Protein AF-A0AAU8HNC9-F1 (afdb_monomer)

Secondary structure (DSSP, 8-state):
--S----------SS---HHHHHHHHHHHHHTTTTTT-----S---

Sequence (46 aa):
TANVSVVDLTCRIEKSATYEDIKAVIKEAANGELKGILSYTEDEIV

Structure (mmCIF, N/CA/C/O backbone):
data_AF-A0AAU8HNC9-F1
#
_entry.id   AF-A0AAU8HNC9-F1
#
loop_
_atom_site.group_PDB
_atom_site.id
_atom_site.type_symbol
_atom_site.label_atom_id
_atom_site.label_alt_id
_atom_site.label_comp_id
_atom_site.label_asym_id
_atom_site.label_entity_id
_atom_site.label_seq_id
_atom_site.pdbx_PDB_ins_code
_atom_site.Cartn_x
_atom_site.Cartn_y
_atom_site.Cartn_z
_atom_site.occupancy
_atom_site.B_iso_or_equiv
_atom_site.auth_seq_id
_atom_site.auth_comp_id
_atom_site.auth_asym_id
_atom_site.auth_atom_id
_atom_site.pdbx_PDB_model_num
ATOM 1 N N . THR A 1 1 ? 9.570 10.482 -23.467 1.00 53.56 1 THR A N 1
ATOM 2 C CA . THR A 1 1 ? 9.346 9.513 -22.372 1.00 53.56 1 THR A CA 1
ATOM 3 C C . THR A 1 1 ? 7.958 8.935 -22.552 1.00 53.56 1 THR A C 1
ATOM 5 O O . THR A 1 1 ? 6.996 9.648 -22.337 1.00 53.56 1 THR A O 1
ATOM 8 N N . ALA A 1 2 ? 7.838 7.724 -23.107 1.00 64.75 2 ALA A N 1
ATOM 9 C CA . ALA A 1 2 ? 6.579 7.280 -23.727 1.00 64.75 2 ALA A CA 1
ATOM 10 C C . ALA A 1 2 ? 5.831 6.135 -23.015 1.00 64.75 2 ALA A C 1
ATOM 12 O O . ALA A 1 2 ? 4.762 5.785 -23.488 1.00 64.75 2 ALA A O 1
ATOM 13 N N . ASN A 1 3 ? 6.332 5.557 -21.911 1.00 74.81 3 ASN A N 1
ATOM 14 C CA . ASN A 1 3 ? 5.763 4.304 -21.372 1.00 74.81 3 ASN A CA 1
ATOM 15 C C . ASN A 1 3 ? 5.578 4.254 -19.839 1.00 74.81 3 A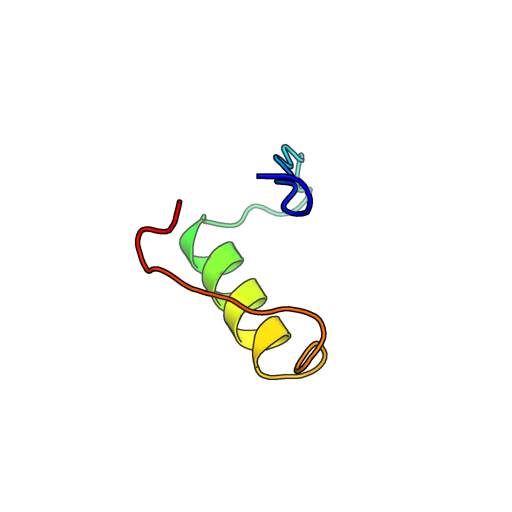SN A C 1
ATOM 17 O O . ASN A 1 3 ? 5.584 3.167 -19.271 1.00 74.81 3 ASN A O 1
ATOM 21 N N . VAL A 1 4 ? 5.423 5.390 -19.152 1.00 82.38 4 VAL A N 1
ATOM 22 C CA . VAL A 1 4 ? 5.107 5.402 -17.708 1.00 82.38 4 VAL A CA 1
ATOM 23 C C . VAL A 1 4 ? 3.835 6.212 -17.486 1.00 82.38 4 VAL A C 1
ATOM 25 O O . VAL A 1 4 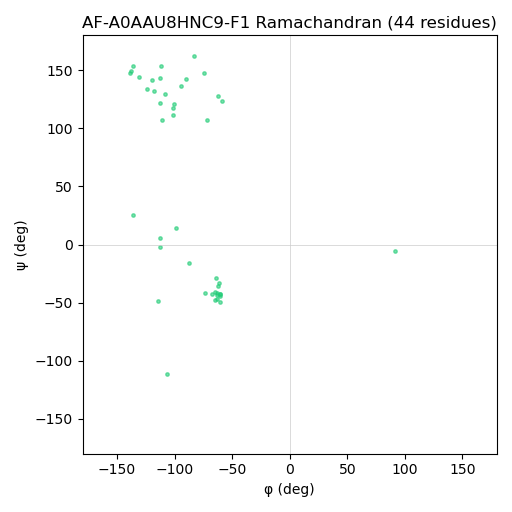? 3.660 7.275 -18.077 1.00 82.38 4 VAL A O 1
ATOM 28 N N . SER A 1 5 ? 2.916 5.681 -16.684 1.00 85.94 5 SER A N 1
ATOM 29 C CA . SER A 1 5 ? 1.648 6.319 -16.321 1.00 85.94 5 SER A CA 1
ATOM 30 C C . SER A 1 5 ? 1.473 6.256 -14.809 1.00 85.94 5 SER A C 1
ATOM 32 O O . SER A 1 5 ? 1.870 5.273 -14.187 1.00 85.94 5 SER A O 1
ATOM 34 N N . VAL A 1 6 ? 0.890 7.303 -14.229 1.00 87.44 6 VAL A N 1
ATOM 35 C CA . VAL A 1 6 ? 0.655 7.433 -12.786 1.00 87.44 6 VAL A CA 1
ATOM 36 C C . VAL A 1 6 ? -0.841 7.388 -12.498 1.00 87.44 6 VAL A C 1
ATOM 38 O O . VAL A 1 6 ? -1.642 7.902 -13.280 1.00 87.44 6 VAL A O 1
ATOM 41 N N . VAL A 1 7 ? -1.215 6.763 -11.382 1.00 88.94 7 VAL A N 1
ATOM 42 C CA . VAL A 1 7 ? -2.599 6.710 -10.902 1.00 88.94 7 VAL A CA 1
ATOM 43 C C . VAL A 1 7 ? -2.700 7.502 -9.605 1.00 88.94 7 VAL A C 1
ATOM 45 O O . VAL A 1 7 ? -2.025 7.173 -8.634 1.00 88.94 7 VAL A O 1
ATOM 48 N N . ASP A 1 8 ? -3.571 8.511 -9.594 1.00 92.81 8 ASP A N 1
ATOM 49 C CA . ASP A 1 8 ? -3.991 9.223 -8.385 1.00 92.81 8 ASP A CA 1
ATOM 50 C C . ASP A 1 8 ? -5.373 8.711 -7.951 1.00 92.81 8 ASP A C 1
ATOM 52 O O . ASP A 1 8 ? -6.370 8.897 -8.655 1.00 92.81 8 ASP A O 1
ATOM 56 N N . LEU A 1 9 ? -5.428 8.002 -6.819 1.00 89.69 9 LEU A N 1
ATOM 57 C CA . LEU A 1 9 ? -6.645 7.384 -6.294 1.00 89.69 9 LEU A CA 1
ATOM 58 C C . LEU A 1 9 ? -7.096 8.087 -5.013 1.00 89.69 9 LEU A C 1
ATOM 60 O O . LEU A 1 9 ? -6.559 7.855 -3.933 1.00 89.69 9 LEU A O 1
ATOM 64 N N . THR A 1 10 ? -8.176 8.857 -5.120 1.00 92.94 10 THR A N 1
ATOM 65 C CA . THR A 1 10 ? -8.906 9.386 -3.963 1.00 92.94 10 THR A CA 1
ATOM 66 C C . THR A 1 10 ? -10.148 8.533 -3.711 1.00 92.94 10 THR A C 1
ATOM 68 O O . THR A 1 10 ? -11.016 8.422 -4.576 1.00 92.94 10 THR A O 1
ATOM 71 N N . CYS A 1 11 ? -10.262 7.932 -2.524 1.00 91.44 11 CYS A N 1
ATOM 72 C CA . CYS A 1 11 ? -11.407 7.097 -2.160 1.00 91.44 11 CYS A CA 1
ATOM 73 C C . CYS A 1 11 ? -11.908 7.390 -0.742 1.00 91.44 11 CYS A C 1
ATOM 75 O O . CYS A 1 11 ? -11.167 7.854 0.123 1.00 91.44 11 CYS A O 1
ATOM 77 N N . ARG A 1 12 ? -13.196 7.119 -0.505 1.00 94.00 12 ARG A N 1
ATOM 78 C CA . ARG A 1 12 ? -13.810 7.205 0.821 1.00 94.00 12 ARG A CA 1
ATOM 79 C C . ARG A 1 12 ? -13.929 5.802 1.399 1.00 94.00 12 ARG A C 1
ATOM 81 O O . ARG A 1 12 ? -14.643 4.971 0.846 1.00 94.00 12 ARG A O 1
ATOM 88 N N . ILE A 1 13 ? -13.249 5.567 2.513 1.00 93.50 13 ILE A N 1
ATOM 89 C CA . ILE A 1 13 ? -13.286 4.291 3.228 1.00 93.50 13 ILE A CA 1
ATOM 90 C C . ILE A 1 13 ? -14.412 4.278 4.267 1.00 93.50 13 ILE A C 1
ATOM 92 O O . ILE A 1 13 ? -14.706 5.296 4.894 1.00 93.50 13 ILE A O 1
ATOM 96 N N . GLU A 1 14 ? -15.060 3.123 4.424 1.00 94.88 14 GLU A N 1
ATOM 97 C CA . GLU A 1 14 ? -16.131 2.923 5.410 1.00 94.88 14 GLU A CA 1
ATOM 98 C C . GLU A 1 14 ? -15.575 2.843 6.838 1.00 94.88 14 GLU A C 1
ATOM 100 O O . GLU A 1 14 ? -16.132 3.428 7.765 1.00 94.88 14 GLU A O 1
ATOM 105 N N . LYS A 1 15 ? -14.447 2.142 7.009 1.00 92.75 15 LYS A N 1
ATOM 106 C CA . LYS A 1 15 ? -13.750 2.002 8.291 1.00 92.75 15 LYS A CA 1
ATOM 107 C C . LYS A 1 15 ? -12.665 3.064 8.405 1.00 92.75 15 LYS A C 1
ATOM 109 O O . LYS A 1 15 ? -11.918 3.277 7.456 1.00 92.75 15 LYS A O 1
ATOM 114 N N . SER A 1 16 ? -12.553 3.694 9.571 1.00 91.56 16 SER A N 1
ATOM 115 C CA . SER A 1 16 ? -11.453 4.614 9.866 1.00 91.56 16 SER A CA 1
ATOM 116 C C . SER A 1 16 ? -10.120 3.869 9.831 1.00 91.56 16 SER A C 1
ATOM 118 O O . SER A 1 16 ? -9.970 2.862 10.522 1.00 91.56 16 SER A O 1
ATOM 120 N N . ALA A 1 17 ? -9.161 4.387 9.075 1.00 92.56 17 ALA A N 1
ATOM 121 C CA . ALA A 1 17 ? -7.789 3.901 9.044 1.00 92.56 17 ALA A CA 1
ATOM 122 C C . ALA A 1 17 ? -6.839 5.098 9.008 1.00 92.56 17 ALA A C 1
ATOM 124 O O . ALA A 1 17 ? -7.178 6.144 8.445 1.00 92.56 17 ALA A O 1
ATOM 125 N N . THR A 1 18 ? -5.662 4.954 9.611 1.00 93.38 18 THR A N 1
ATOM 126 C CA . THR A 1 18 ? -4.606 5.957 9.476 1.00 93.38 18 THR A CA 1
ATOM 127 C C . THR A 1 18 ? -3.829 5.736 8.181 1.00 93.38 18 THR A C 1
ATOM 129 O O . THR A 1 18 ? -3.8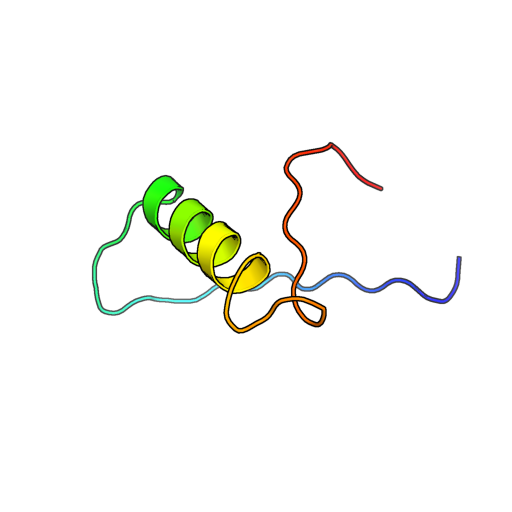68 4.664 7.574 1.00 93.38 18 THR A O 1
ATOM 132 N N . TYR A 1 19 ? -3.091 6.755 7.744 1.00 90.06 19 TYR A N 1
ATOM 133 C CA . TYR A 1 19 ? -2.224 6.621 6.575 1.00 90.06 19 TYR A CA 1
ATOM 134 C C . TYR A 1 19 ? -1.129 5.562 6.784 1.00 90.06 19 TYR A C 1
ATOM 136 O O . TYR A 1 19 ? -0.750 4.866 5.845 1.00 90.06 19 TYR A O 1
ATOM 144 N N . GLU A 1 20 ? -0.640 5.408 8.015 1.00 91.75 20 GLU A N 1
ATOM 145 C CA . GLU A 1 20 ? 0.362 4.397 8.360 1.00 91.75 20 GLU A CA 1
ATOM 146 C C . GLU A 1 20 ? -0.202 2.981 8.244 1.00 91.75 20 GLU A C 1
ATOM 148 O O . GLU A 1 20 ? 0.448 2.131 7.635 1.00 91.75 20 GLU A O 1
ATOM 153 N N . ASP A 1 21 ? -1.434 2.758 8.714 1.00 92.38 21 ASP A N 1
ATOM 154 C CA . ASP A 1 21 ? -2.116 1.466 8.579 1.00 92.38 21 ASP A CA 1
ATOM 155 C C . ASP A 1 21 ? -2.299 1.090 7.103 1.00 92.38 21 ASP A C 1
ATOM 157 O O . ASP A 1 21 ? -2.022 -0.039 6.698 1.00 92.38 21 ASP A O 1
ATOM 161 N N . ILE A 1 22 ? -2.720 2.052 6.273 1.00 91.25 22 ILE A N 1
ATOM 162 C CA . ILE A 1 22 ? -2.921 1.833 4.834 1.00 91.25 22 ILE A CA 1
ATOM 163 C C . ILE A 1 22 ? -1.592 1.469 4.160 1.00 91.25 22 ILE A C 1
ATOM 165 O O . ILE A 1 22 ? -1.529 0.487 3.420 1.00 91.25 22 ILE A O 1
ATOM 169 N N . LYS A 1 23 ? -0.515 2.214 4.440 1.00 91.75 23 LYS A N 1
ATOM 170 C CA . LYS A 1 23 ? 0.822 1.912 3.906 1.00 91.75 23 LYS A CA 1
ATOM 171 C C . LYS A 1 23 ? 1.318 0.535 4.339 1.00 91.75 23 LYS A C 1
ATOM 173 O O . LYS A 1 23 ? 1.865 -0.193 3.512 1.00 91.75 23 LYS A O 1
ATOM 178 N N . ALA A 1 24 ? 1.123 0.169 5.606 1.00 92.56 24 ALA A N 1
ATOM 179 C CA . ALA A 1 24 ? 1.539 -1.126 6.133 1.00 92.56 24 ALA A CA 1
ATOM 180 C C . ALA A 1 24 ? 0.846 -2.276 5.390 1.00 92.56 24 ALA A C 1
ATOM 182 O O . ALA A 1 24 ? 1.526 -3.158 4.871 1.00 92.56 24 ALA A O 1
ATOM 183 N N . VAL A 1 25 ? -0.480 -2.207 5.231 1.00 92.38 25 VAL A N 1
ATOM 184 C CA . VAL A 1 25 ? -1.255 -3.229 4.509 1.00 92.38 25 VAL A CA 1
ATOM 185 C C . VAL A 1 25 ? -0.845 -3.313 3.037 1.00 92.38 25 VAL A C 1
ATOM 187 O O . VAL A 1 25 ? -0.689 -4.410 2.503 1.00 92.38 25 VAL A O 1
ATOM 190 N N . ILE A 1 26 ? -0.615 -2.175 2.369 1.00 92.12 26 ILE A N 1
ATOM 191 C CA . ILE A 1 26 ? -0.145 -2.158 0.972 1.00 92.12 26 ILE A CA 1
ATOM 192 C C . ILE A 1 26 ? 1.237 -2.814 0.859 1.00 92.12 26 ILE A C 1
ATOM 194 O O . ILE A 1 26 ? 1.470 -3.613 -0.049 1.00 92.12 26 ILE A O 1
ATOM 198 N N . LYS A 1 27 ? 2.150 -2.515 1.789 1.00 92.00 27 LYS A N 1
ATOM 199 C CA . LYS A 1 27 ? 3.492 -3.103 1.824 1.00 92.00 27 LYS A CA 1
ATOM 200 C C . LYS A 1 27 ? 3.449 -4.609 2.086 1.00 92.00 27 LYS A C 1
ATOM 202 O O . LYS A 1 27 ? 4.205 -5.351 1.459 1.00 92.00 27 LYS A O 1
ATOM 207 N N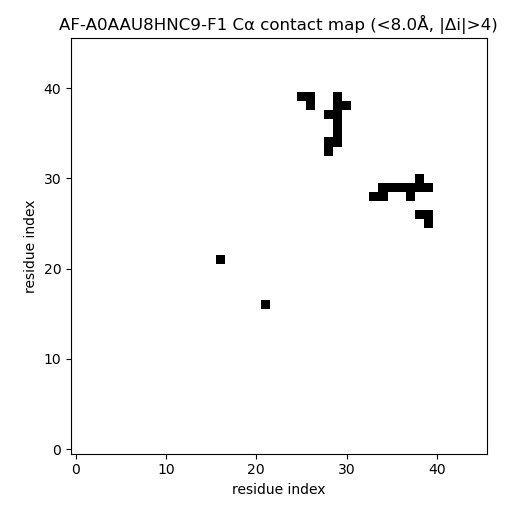 . GLU A 1 28 ? 2.580 -5.071 2.979 1.00 93.50 28 GLU A N 1
ATOM 208 C CA . GLU A 1 28 ? 2.375 -6.500 3.237 1.00 93.50 28 GLU A CA 1
ATOM 209 C C . GLU A 1 28 ? 1.800 -7.210 2.010 1.00 93.50 28 GLU A C 1
ATOM 211 O O . GLU A 1 28 ? 2.357 -8.216 1.574 1.00 93.50 28 GLU A O 1
ATOM 216 N N . ALA A 1 29 ? 0.760 -6.650 1.386 1.00 93.19 29 ALA A N 1
ATOM 217 C CA . ALA A 1 29 ? 0.158 -7.205 0.178 1.00 93.19 29 ALA A CA 1
ATOM 218 C C . ALA A 1 29 ? 1.158 -7.278 -0.990 1.00 93.19 29 ALA A C 1
ATOM 220 O O . ALA A 1 29 ? 1.234 -8.307 -1.661 1.00 93.19 29 ALA A O 1
ATOM 221 N N . ALA A 1 30 ? 1.972 -6.234 -1.193 1.00 93.00 30 ALA A N 1
ATOM 222 C CA . ALA A 1 30 ? 3.021 -6.197 -2.215 1.00 93.00 30 ALA A CA 1
ATOM 223 C C . ALA A 1 30 ? 4.102 -7.276 -2.004 1.00 93.00 30 ALA A C 1
ATOM 225 O O . ALA A 1 30 ? 4.619 -7.843 -2.964 1.00 93.00 30 ALA A O 1
ATOM 226 N N . ASN A 1 31 ? 4.440 -7.592 -0.750 1.00 89.94 31 ASN A N 1
ATOM 227 C CA . ASN A 1 31 ? 5.426 -8.630 -0.423 1.00 89.94 31 ASN A CA 1
ATOM 228 C C . ASN A 1 31 ? 4.826 -10.041 -0.301 1.00 89.94 31 ASN A C 1
ATOM 230 O O . ASN A 1 31 ? 5.577 -11.021 -0.307 1.00 89.94 31 ASN A O 1
ATOM 234 N N . GLY A 1 32 ? 3.503 -10.138 -0.181 1.00 91.56 32 GLY A N 1
ATOM 235 C CA . GLY A 1 32 ? 2.752 -11.374 -0.013 1.00 91.56 32 GLY A CA 1
ATOM 236 C C . GLY A 1 32 ? 1.998 -11.765 -1.278 1.00 91.56 32 GLY A C 1
ATOM 237 O O . GLY A 1 32 ? 2.593 -12.165 -2.277 1.00 91.56 32 GLY A O 1
ATOM 238 N N . GLU A 1 33 ? 0.671 -11.680 -1.215 1.00 90.50 33 GLU A N 1
ATOM 239 C CA . GLU A 1 33 ? -0.236 -12.221 -2.235 1.00 90.50 33 GLU A CA 1
ATOM 240 C C . GLU A 1 33 ? -0.099 -11.544 -3.603 1.00 90.50 33 GLU A C 1
ATOM 242 O O . GLU A 1 33 ? -0.316 -12.184 -4.629 1.00 90.50 33 GLU A O 1
ATOM 247 N N . LEU A 1 34 ? 0.294 -10.268 -3.633 1.00 92.94 34 LEU A N 1
ATOM 248 C CA . LEU A 1 34 ? 0.465 -9.497 -4.866 1.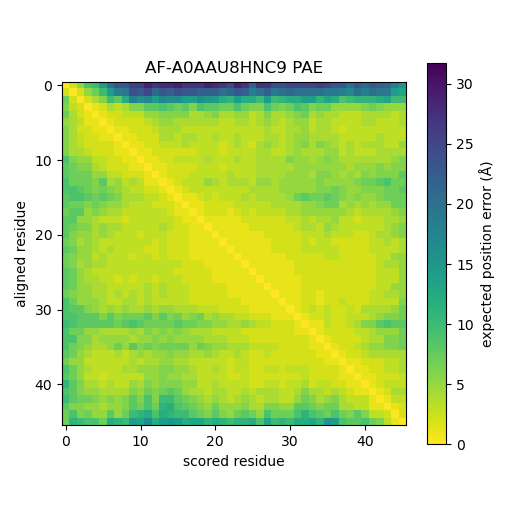00 92.94 34 LEU A CA 1
ATOM 249 C C . LEU A 1 34 ? 1.924 -9.419 -5.321 1.00 92.94 34 LEU A C 1
ATOM 251 O O . LEU A 1 34 ? 2.257 -8.618 -6.197 1.00 92.94 34 LEU A O 1
ATOM 255 N N . LYS A 1 35 ? 2.805 -10.251 -4.760 1.00 90.62 35 LYS A N 1
ATOM 256 C CA . LYS A 1 35 ? 4.220 -10.261 -5.118 1.00 90.62 35 LYS A CA 1
ATOM 257 C C . LYS A 1 35 ? 4.412 -10.551 -6.606 1.00 90.62 35 LYS A C 1
ATOM 259 O O . LYS A 1 35 ? 3.987 -11.582 -7.120 1.00 90.62 35 LYS A O 1
ATOM 264 N N . GLY A 1 36 ? 5.098 -9.636 -7.290 1.00 90.38 36 GLY A N 1
ATOM 265 C CA . GLY A 1 36 ? 5.319 -9.682 -8.740 1.00 90.38 36 GLY A CA 1
ATOM 266 C C . GLY A 1 36 ? 4.259 -8.948 -9.569 1.00 90.38 36 GLY A C 1
ATOM 267 O O . GLY A 1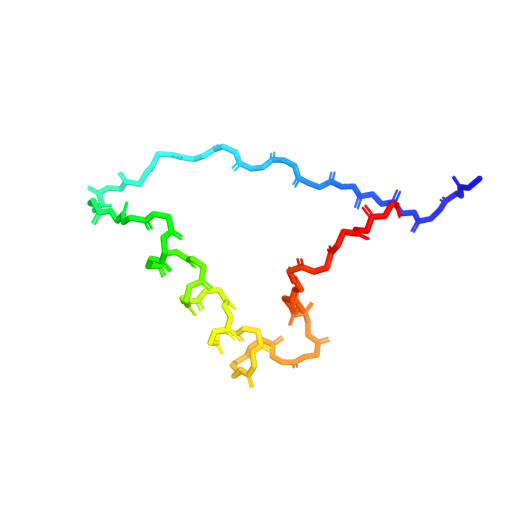 36 ? 4.442 -8.811 -10.775 1.00 90.38 36 GLY A O 1
ATOM 268 N N . ILE A 1 37 ? 3.193 -8.448 -8.935 1.00 92.44 37 ILE A N 1
ATOM 269 C CA . ILE A 1 37 ? 2.157 -7.603 -9.552 1.00 92.44 37 ILE A CA 1
ATOM 270 C C . ILE A 1 37 ? 2.188 -6.201 -8.934 1.00 92.44 37 ILE A C 1
ATOM 272 O O . ILE A 1 37 ? 2.218 -5.209 -9.659 1.00 92.44 37 ILE A O 1
ATOM 276 N N . LEU A 1 38 ? 2.208 -6.119 -7.601 1.00 89.31 38 LEU A N 1
ATOM 277 C CA . LEU A 1 38 ? 2.277 -4.875 -6.842 1.00 89.31 38 LEU A CA 1
ATOM 278 C C . LEU A 1 38 ? 3.656 -4.734 -6.192 1.00 89.31 38 LEU A C 1
ATOM 280 O O . LEU A 1 38 ? 4.114 -5.634 -5.491 1.00 89.31 38 LEU A O 1
ATOM 284 N N . SER A 1 39 ? 4.280 -3.575 -6.388 1.00 90.44 39 SER A N 1
ATOM 285 C CA . SER A 1 39 ? 5.540 -3.192 -5.747 1.00 90.44 39 SER A CA 1
ATOM 286 C C . SER A 1 39 ? 5.324 -1.936 -4.910 1.00 90.44 39 SER A C 1
ATOM 288 O O . SER A 1 39 ? 4.605 -1.031 -5.328 1.00 90.44 39 SER A O 1
ATOM 290 N N . TYR A 1 40 ? 5.961 -1.875 -3.742 1.00 89.88 40 TYR A N 1
ATOM 291 C CA . TYR A 1 40 ? 5.906 -0.730 -2.832 1.00 89.88 40 TYR A CA 1
ATOM 292 C C . TYR A 1 40 ? 7.309 -0.1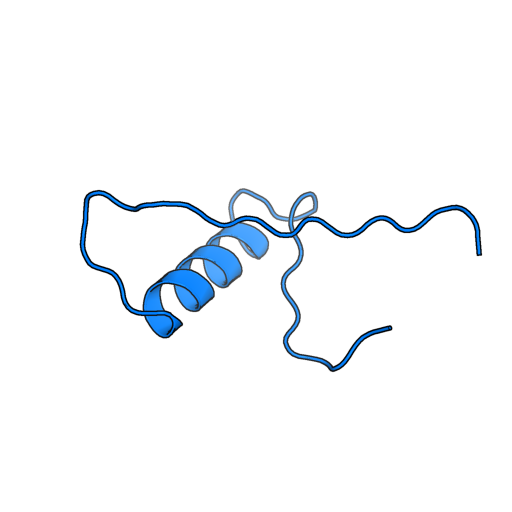41 -2.656 1.00 89.88 40 TYR A C 1
ATOM 294 O O . TYR A 1 40 ? 8.254 -0.888 -2.400 1.00 89.88 40 TYR A O 1
ATOM 302 N N . THR A 1 41 ? 7.438 1.182 -2.774 1.00 90.56 41 THR A N 1
ATOM 303 C CA . THR A 1 41 ? 8.679 1.927 -2.514 1.00 90.56 41 THR A CA 1
ATOM 304 C C . THR A 1 41 ? 8.381 3.212 -1.741 1.00 90.56 41 THR A C 1
ATOM 306 O O . THR A 1 41 ? 7.296 3.777 -1.880 1.00 90.56 41 THR A O 1
ATOM 309 N N . GLU A 1 42 ? 9.337 3.648 -0.920 1.00 88.19 42 GLU A N 1
ATOM 310 C CA . GLU A 1 42 ? 9.323 4.944 -0.218 1.00 88.19 42 GLU A CA 1
ATOM 311 C C . GLU A 1 42 ? 10.416 5.886 -0.739 1.00 88.19 42 GLU A C 1
ATOM 313 O O . GLU A 1 42 ? 10.616 6.969 -0.191 1.00 88.19 42 GLU A O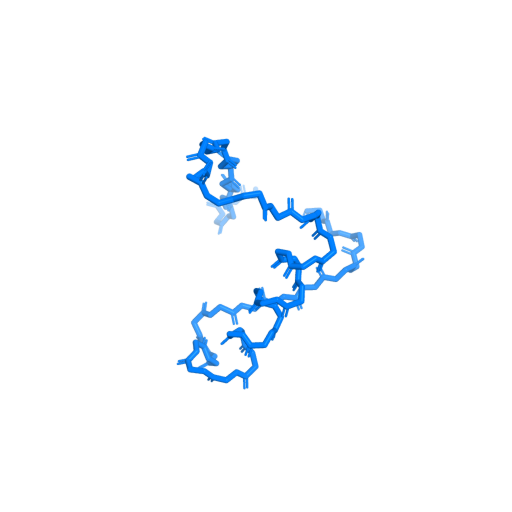 1
ATOM 318 N N . ASP A 1 43 ? 11.119 5.475 -1.794 1.00 90.00 43 ASP A N 1
ATOM 319 C CA . ASP A 1 43 ? 12.134 6.291 -2.438 1.00 90.00 43 ASP A CA 1
ATOM 320 C C . ASP A 1 43 ? 11.479 7.402 -3.266 1.00 90.00 43 ASP A C 1
ATOM 322 O O . ASP A 1 43 ? 10.403 7.231 -3.848 1.00 90.00 43 ASP A O 1
ATOM 326 N N . GLU A 1 44 ? 12.153 8.545 -3.357 1.00 84.81 44 GLU A N 1
ATOM 327 C CA . GLU A 1 44 ? 11.729 9.632 -4.233 1.00 84.81 44 GLU A CA 1
ATOM 328 C C . GLU A 1 44 ? 11.997 9.239 -5.696 1.00 84.81 44 GLU A C 1
ATOM 330 O O . GLU A 1 44 ? 13.147 9.164 -6.136 1.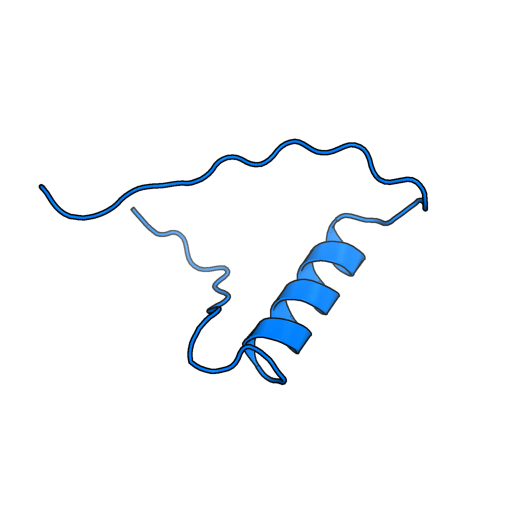00 84.81 44 GLU A O 1
ATOM 335 N N . ILE A 1 45 ? 10.929 8.941 -6.440 1.00 82.94 45 ILE A N 1
ATOM 336 C CA . ILE A 1 45 ? 10.980 8.525 -7.849 1.00 82.94 45 ILE A CA 1
ATOM 337 C C . ILE A 1 45 ? 10.369 9.590 -8.770 1.00 82.94 45 ILE A C 1
ATOM 339 O O . ILE A 1 45 ? 9.501 10.357 -8.348 1.00 82.94 45 ILE A O 1
ATOM 343 N N . VAL A 1 46 ? 10.819 9.616 -10.031 1.00 75.62 46 VAL A N 1
ATOM 344 C CA . VAL A 1 46 ? 10.401 10.567 -11.084 1.00 75.62 46 VAL A CA 1
ATOM 345 C C . VAL A 1 46 ? 9.787 9.881 -12.296 1.00 75.62 46 VAL A C 1
ATOM 347 O O . VAL A 1 46 ? 10.202 8.741 -12.610 1.00 75.62 46 VAL A O 1
#

pLDDT: mean 88.77, std 7.63, range [53.56, 94.88]

Radius of gyration: 12.97 Å; Cα contacts (8 Å, |Δi|>4): 14; chains: 1; bounding box: 28×23×34 Å

Solvent-accessible surface area (backbone atoms only — not comparable to full-atom values): 3364 Å² total; per-residue (Å²): 140,90,88,83,86,86,87,87,86,87,82,87,72,92,67,93,75,53,73,65,56,53,51,51,52,50,46,49,38,20,72,50,90,33,51,93,78,40,84,75,82,90,71,95,82,133

Mean predicted aligned error: 4.74 Å

Organism: NCBI:txid2557544

Foldseek 3Di:
DPDDDDDDDDDDDPDDDDPVRVLVVLCCCCVPVCPPNRDDDPDDDD

InterPro domains:
  IPR020829 Glyceraldehyde 3-phosphate dehydrogenase, catalytic domain [PF02800] (1-46)
  IPR020831 Glyceraldehyde/Erythrose phosphate dehydrogenase family [PTHR10836] (1-46)